Protein AF-A0A6M3IK78-F1 (afdb_monomer)

Foldseek 3Di:
DDPDDAPVRLVVVLVVLVVCQVVQVVPPVSNVVSVVVSVCSCCPVVVDDDPVRVQVVVQVVQLVVVQVVVVVVPLVVKDFCVVPPVVQVVQQQGIPSDQAREHEEEEQDDDDCVVSLVSHDPPVHFYWYWYWHCPPVPNDIDTDTDGDPVSVVVVVVVVD

pLDDT: mean 88.27, std 10.47, range [39.19, 98.5]

Sequence (160 aa):
MQLKLNHDEVVGLLESLKRDKDRLLKDSRSWRIVSSVIKKLETECLGRKTPGSRNRQKGHDWERQVVNEFKALGFKDAMSSRAGDRFKDSQGIDILNVPINVQCKRHHNFCSPVEPLKDMPLRGKVNVVFMKIDSVKQGVKEEYAILTTDHFYFMLKGML

Structure (mmCIF, N/CA/C/O backbone):
data_AF-A0A6M3IK78-F1
#
_entry.id   AF-A0A6M3IK78-F1
#
loop_
_atom_site.group_PDB
_atom_site.id
_atom_site.type_symbol
_atom_site.label_atom_id
_atom_site.label_alt_id
_atom_site.label_comp_id
_atom_site.label_asym_id
_atom_site.label_entity_id
_atom_site.label_seq_id
_atom_site.pdbx_PDB_ins_code
_atom_site.Cartn_x
_atom_site.Cartn_y
_atom_site.Cartn_z
_atom_site.occupancy
_atom_site.B_iso_or_equiv
_atom_site.auth_seq_id
_atom_site.auth_comp_id
_atom_site.auth_asym_id
_atom_site.auth_atom_id
_atom_site.pdbx_PDB_model_num
ATOM 1 N N . MET A 1 1 ? 2.146 -4.610 -48.716 1.00 39.19 1 MET A N 1
ATOM 2 C CA . MET A 1 1 ? 2.673 -5.887 -48.190 1.00 39.19 1 MET A CA 1
ATOM 3 C C . MET A 1 1 ? 3.286 -5.613 -46.817 1.00 39.19 1 MET A C 1
ATOM 5 O O . MET A 1 1 ? 4.357 -5.028 -46.759 1.00 39.19 1 MET A O 1
ATOM 9 N N . GLN A 1 2 ? 2.580 -5.890 -45.715 1.00 46.81 2 GLN A N 1
ATOM 10 C CA . GLN A 1 2 ? 3.173 -5.786 -44.372 1.00 46.81 2 GLN A CA 1
ATOM 11 C C . GLN A 1 2 ? 3.956 -7.075 -44.112 1.00 46.81 2 GLN A C 1
ATOM 13 O O . GLN A 1 2 ? 3.352 -8.139 -43.995 1.00 46.81 2 GLN A O 1
ATOM 18 N N . LEU A 1 3 ? 5.288 -6.988 -44.074 1.00 48.06 3 LEU A N 1
ATOM 19 C CA . LEU A 1 3 ? 6.147 -8.080 -43.617 1.00 48.06 3 LEU A CA 1
ATOM 20 C C . LEU A 1 3 ? 5.782 -8.394 -42.159 1.00 48.06 3 LEU A C 1
ATOM 22 O O . LEU A 1 3 ? 6.027 -7.582 -41.267 1.00 48.06 3 LEU A O 1
ATOM 26 N N . LYS A 1 4 ? 5.145 -9.544 -41.926 1.00 67.38 4 LYS A N 1
ATOM 27 C CA . LYS A 1 4 ? 4.940 -10.081 -40.579 1.00 67.38 4 LYS A CA 1
ATOM 28 C C . LYS A 1 4 ? 6.179 -10.893 -40.223 1.00 67.38 4 LYS A C 1
ATOM 30 O O . LYS A 1 4 ? 6.313 -12.017 -40.689 1.00 67.38 4 LYS A O 1
ATOM 35 N N . LEU A 1 5 ? 7.072 -10.296 -39.439 1.00 73.38 5 LEU A N 1
ATOM 36 C CA . LEU A 1 5 ? 8.182 -11.024 -38.826 1.00 73.38 5 LEU A CA 1
ATOM 37 C C . LEU A 1 5 ? 7.623 -12.073 -37.855 1.00 73.38 5 LEU A C 1
ATOM 39 O O . LEU A 1 5 ? 6.651 -11.801 -37.141 1.00 73.38 5 LEU A O 1
ATOM 43 N N . ASN A 1 6 ? 8.229 -13.255 -37.828 1.00 83.25 6 ASN A N 1
ATOM 44 C CA . ASN A 1 6 ? 7.932 -14.286 -36.840 1.00 83.25 6 ASN A CA 1
ATOM 45 C C . ASN A 1 6 ? 8.640 -13.995 -35.499 1.00 83.25 6 ASN A C 1
ATOM 47 O O . ASN A 1 6 ? 9.424 -13.052 -35.374 1.00 83.25 6 ASN A O 1
ATOM 51 N N . HIS A 1 7 ? 8.324 -14.779 -34.464 1.00 80.50 7 HIS A N 1
ATOM 52 C CA . HIS A 1 7 ? 8.829 -14.543 -33.109 1.00 80.50 7 HIS A CA 1
ATOM 53 C C . HIS A 1 7 ? 10.365 -14.548 -33.038 1.00 80.50 7 HIS A C 1
ATOM 55 O O . HIS A 1 7 ? 10.952 -13.628 -32.466 1.00 80.50 7 HIS A O 1
ATOM 61 N N . ASP A 1 8 ? 11.007 -15.534 -33.661 1.00 84.69 8 ASP A N 1
ATOM 62 C CA . ASP A 1 8 ? 12.460 -15.716 -33.610 1.00 84.69 8 ASP A CA 1
ATOM 63 C C . ASP A 1 8 ? 13.194 -14.613 -34.383 1.00 84.69 8 ASP A C 1
ATOM 65 O O . ASP A 1 8 ? 14.214 -14.095 -33.925 1.00 84.69 8 ASP A O 1
ATOM 69 N N . GLU A 1 9 ? 12.626 -14.163 -35.504 1.00 87.25 9 GLU A N 1
ATOM 70 C CA . GLU A 1 9 ? 13.130 -13.021 -36.275 1.00 87.25 9 GLU A CA 1
ATOM 71 C C . GLU A 1 9 ? 13.090 -11.719 -35.461 1.00 87.25 9 GLU A C 1
ATOM 73 O O . GLU A 1 9 ? 14.046 -10.937 -35.474 1.00 87.25 9 GLU A O 1
ATOM 78 N N . VAL A 1 10 ? 12.008 -11.488 -34.708 1.00 83.50 10 VAL A N 1
ATOM 79 C CA . VAL A 1 10 ? 11.889 -10.321 -33.818 1.00 83.50 10 VAL A CA 1
ATOM 80 C C . VAL A 1 10 ? 12.913 -10.388 -32.684 1.00 83.50 10 VAL A C 1
ATOM 82 O O . VAL A 1 10 ? 13.522 -9.367 -32.349 1.00 83.50 10 VAL A O 1
ATOM 85 N N . VAL A 1 11 ? 13.129 -11.569 -32.098 1.00 85.00 11 VAL A N 1
ATOM 86 C CA . VAL A 1 11 ? 14.129 -11.772 -31.040 1.00 85.00 11 VAL A CA 1
ATOM 87 C C . VAL A 1 11 ? 15.540 -11.507 -31.570 1.00 85.00 11 VAL A C 1
ATOM 89 O O . VAL A 1 11 ? 16.264 -10.703 -30.978 1.00 85.00 11 VAL A O 1
ATOM 92 N N . GLY A 1 12 ? 15.908 -12.084 -32.717 1.00 87.31 12 GLY A N 1
ATOM 93 C CA . GLY A 1 12 ? 17.224 -11.885 -33.330 1.00 87.31 12 GLY A CA 1
ATOM 94 C C . GLY A 1 12 ? 17.509 -10.420 -33.679 1.00 87.31 12 GLY A C 1
ATOM 95 O O . GLY A 1 12 ? 18.598 -9.905 -33.399 1.00 87.31 12 GLY A O 1
ATOM 96 N N . LEU A 1 13 ? 16.508 -9.706 -34.207 1.00 85.25 13 LEU A N 1
ATOM 97 C CA . LEU A 1 13 ? 16.609 -8.272 -34.484 1.00 85.25 13 LEU A CA 1
ATOM 98 C C . LEU A 1 13 ? 16.840 -7.462 -33.201 1.00 85.25 13 LEU A C 1
ATOM 100 O O . LEU A 1 13 ? 17.703 -6.583 -33.163 1.00 85.25 13 LEU A O 1
ATOM 104 N N . LEU A 1 14 ? 16.098 -7.766 -32.132 1.00 84.75 14 LEU A N 1
ATOM 105 C CA . LEU A 1 14 ? 16.243 -7.089 -30.843 1.00 84.75 14 LEU A CA 1
ATOM 106 C C . LEU A 1 14 ? 17.627 -7.291 -30.233 1.00 84.75 14 LEU A C 1
ATOM 108 O O . LEU A 1 14 ? 18.191 -6.344 -29.684 1.00 84.75 14 LEU A O 1
ATOM 112 N N . GLU A 1 15 ? 18.175 -8.500 -30.309 1.00 86.62 15 GLU A N 1
ATOM 113 C CA . GLU A 1 15 ? 19.523 -8.770 -29.820 1.00 86.62 15 GLU A CA 1
ATOM 114 C C . GLU A 1 15 ? 20.577 -8.006 -30.619 1.00 86.62 15 GLU A C 1
ATOM 116 O O . GLU A 1 15 ? 21.472 -7.409 -30.022 1.00 86.62 15 GLU A O 1
ATOM 121 N N . SER A 1 16 ? 20.440 -7.948 -31.947 1.00 87.12 16 SER A N 1
ATOM 122 C CA . SER A 1 16 ? 21.343 -7.163 -32.794 1.00 87.12 16 SER A CA 1
ATOM 123 C C . SER A 1 16 ? 21.313 -5.679 -32.435 1.00 87.12 16 SER A C 1
ATOM 125 O O . SER A 1 16 ? 22.355 -5.084 -32.170 1.00 87.12 16 SER A O 1
ATOM 127 N N . LEU A 1 17 ? 20.116 -5.097 -32.323 1.00 83.62 17 LEU A N 1
ATOM 128 C CA . LEU A 1 17 ? 19.945 -3.689 -31.958 1.00 83.62 17 LEU A CA 1
ATOM 129 C C . LEU A 1 17 ? 20.478 -3.374 -30.552 1.00 83.62 17 LEU A C 1
ATOM 131 O O . LEU A 1 17 ? 20.971 -2.273 -30.305 1.00 83.62 17 LEU A O 1
ATOM 135 N N . LYS A 1 18 ? 20.383 -4.327 -29.617 1.00 81.88 18 LYS A N 1
ATOM 136 C CA . LYS A 1 18 ? 20.926 -4.183 -28.258 1.00 81.88 18 LYS A CA 1
ATOM 137 C C . LYS A 1 18 ? 22.450 -4.267 -28.229 1.00 81.88 18 LYS A C 1
ATOM 139 O O . LYS A 1 18 ? 23.048 -3.533 -27.448 1.00 81.88 18 LYS A O 1
ATOM 144 N N . ARG A 1 19 ? 23.069 -5.105 -29.070 1.00 85.06 19 ARG A N 1
ATOM 145 C CA . ARG A 1 19 ? 24.535 -5.171 -29.222 1.00 85.06 19 ARG A CA 1
ATOM 146 C C . ARG A 1 19 ? 25.106 -3.865 -29.776 1.00 85.06 19 ARG A C 1
ATOM 148 O O . ARG A 1 19 ? 26.119 -3.388 -29.282 1.00 85.06 19 ARG A O 1
ATOM 155 N N . ASP A 1 20 ? 24.404 -3.236 -30.714 1.00 83.94 20 ASP A N 1
ATOM 156 C CA . ASP A 1 20 ? 24.828 -1.965 -31.319 1.00 83.94 20 ASP A CA 1
ATOM 157 C C . ASP A 1 20 ? 24.556 -0.728 -30.445 1.00 83.94 20 ASP A C 1
ATOM 159 O O . ASP A 1 20 ? 24.856 0.400 -30.847 1.00 83.94 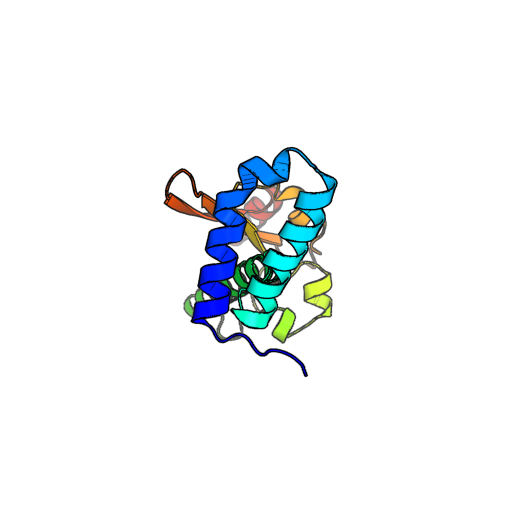20 ASP A O 1
ATOM 163 N N . LYS A 1 21 ? 24.008 -0.906 -29.235 1.00 80.50 21 LYS A N 1
ATOM 164 C CA . LYS A 1 21 ? 23.632 0.186 -28.326 1.00 80.50 21 LYS A CA 1
ATOM 165 C C . LYS A 1 21 ? 24.767 1.187 -28.112 1.00 80.50 21 LYS A C 1
ATOM 167 O O . LYS A 1 21 ? 24.538 2.384 -28.251 1.00 80.50 21 LYS A O 1
ATOM 172 N N . ASP A 1 22 ? 25.977 0.722 -27.817 1.00 75.19 22 ASP A N 1
ATOM 173 C CA . ASP A 1 22 ? 27.106 1.608 -27.497 1.00 75.19 22 ASP A CA 1
ATOM 174 C C . ASP A 1 22 ? 27.571 2.428 -28.710 1.00 75.19 22 ASP A C 1
ATOM 176 O O . ASP A 1 22 ? 28.006 3.573 -28.575 1.00 75.19 22 ASP A O 1
ATOM 180 N N . ARG A 1 23 ? 27.406 1.884 -29.923 1.00 77.94 23 ARG A N 1
ATOM 181 C CA . ARG A 1 23 ? 27.637 2.608 -31.179 1.00 77.94 23 ARG A CA 1
ATOM 182 C C . ARG A 1 23 ? 26.549 3.655 -31.422 1.00 77.94 23 ARG A C 1
ATOM 184 O O . ARG A 1 23 ? 26.864 4.773 -31.819 1.00 77.94 23 ARG A O 1
ATOM 191 N N . LEU A 1 24 ? 25.290 3.303 -31.170 1.00 71.94 24 LEU A N 1
ATOM 192 C CA . LEU A 1 24 ? 24.124 4.163 -31.388 1.00 71.94 24 LEU A CA 1
ATOM 193 C C . LEU A 1 24 ? 24.002 5.284 -30.350 1.00 71.94 24 LEU A C 1
ATOM 195 O O . LEU A 1 24 ? 23.483 6.347 -30.671 1.00 71.94 24 LEU A O 1
ATOM 199 N N . LEU A 1 25 ? 24.509 5.087 -29.130 1.00 73.19 25 LEU A N 1
ATOM 200 C CA . LEU A 1 25 ? 24.529 6.106 -28.075 1.00 73.19 25 LEU A CA 1
ATOM 201 C C . LEU A 1 25 ? 25.401 7.323 -28.419 1.00 73.19 25 LEU A C 1
ATOM 203 O O . LEU A 1 25 ? 25.168 8.399 -27.869 1.00 73.19 25 LEU A O 1
ATOM 207 N N . LYS A 1 26 ? 26.361 7.182 -29.345 1.00 75.06 26 LYS A N 1
ATOM 208 C CA . LYS A 1 26 ? 27.180 8.301 -29.847 1.00 75.06 26 LYS A CA 1
ATOM 209 C C . LYS A 1 26 ? 26.350 9.345 -30.601 1.00 75.06 26 LYS A C 1
ATOM 211 O O . LYS A 1 26 ? 26.735 10.508 -30.637 1.00 75.06 26 LYS A O 1
ATOM 216 N N . ASP A 1 27 ? 25.199 8.947 -31.149 1.00 80.62 27 ASP A N 1
ATOM 217 C CA . ASP A 1 27 ? 24.198 9.848 -31.714 1.00 80.62 27 ASP A CA 1
ATOM 218 C C . ASP A 1 27 ? 22.878 9.723 -30.940 1.00 80.62 27 ASP A C 1
ATOM 220 O O . ASP A 1 27 ? 22.037 8.847 -31.169 1.00 80.62 27 ASP A O 1
ATOM 224 N N . SER A 1 28 ? 22.675 10.679 -30.034 1.00 72.69 28 SER A N 1
ATOM 225 C CA . SER A 1 28 ? 21.487 10.782 -29.182 1.00 72.69 28 SER A CA 1
ATOM 226 C C . SER A 1 28 ? 20.159 10.730 -29.953 1.00 72.69 28 SER A C 1
ATOM 228 O O . SER A 1 28 ? 19.155 10.266 -29.403 1.00 72.69 28 SER A O 1
ATOM 230 N N . ARG A 1 29 ? 20.111 11.210 -31.206 1.00 80.44 29 ARG A N 1
ATOM 231 C CA . ARG A 1 29 ? 18.883 11.218 -32.016 1.00 80.44 29 ARG A CA 1
ATOM 232 C C . ARG A 1 29 ? 18.592 9.829 -32.576 1.00 80.44 29 ARG A C 1
ATOM 234 O O . ARG A 1 29 ? 17.461 9.355 -32.448 1.00 80.44 29 ARG A O 1
ATOM 241 N N . SER A 1 30 ? 19.612 9.163 -33.110 1.00 81.50 30 SER A N 1
ATOM 242 C CA . SER A 1 30 ? 19.521 7.784 -33.598 1.00 81.50 30 SER A CA 1
ATOM 243 C C . SER A 1 30 ? 19.123 6.813 -32.485 1.00 81.50 30 SER A C 1
ATOM 245 O O . SER A 1 30 ? 18.201 6.014 -32.661 1.00 81.50 30 SER A O 1
ATOM 247 N N . TRP A 1 31 ? 19.711 6.942 -31.290 1.00 82.88 31 TRP A N 1
ATOM 248 C CA . TRP A 1 31 ? 19.333 6.105 -30.149 1.00 82.88 31 TRP A CA 1
ATOM 249 C C . TRP A 1 31 ? 17.871 6.290 -29.712 1.00 82.88 31 TRP A C 1
ATOM 251 O O . TRP A 1 31 ? 17.202 5.308 -29.387 1.00 82.88 31 TRP A O 1
ATOM 261 N N . ARG A 1 32 ? 17.314 7.512 -29.729 1.00 83.12 32 ARG A N 1
ATOM 262 C CA . ARG A 1 32 ? 15.886 7.722 -29.402 1.00 83.12 32 ARG A CA 1
ATOM 263 C C . ARG A 1 32 ? 14.955 6.989 -30.364 1.00 83.12 32 ARG A C 1
ATOM 265 O O . ARG A 1 32 ? 13.972 6.396 -29.928 1.00 83.12 32 ARG A O 1
ATOM 272 N N . ILE A 1 33 ? 15.265 7.019 -31.658 1.00 84.75 33 ILE A N 1
ATOM 273 C CA . ILE A 1 33 ? 14.466 6.331 -32.677 1.00 84.75 33 ILE A CA 1
ATOM 274 C C . ILE A 1 33 ? 14.552 4.818 -32.454 1.00 84.75 33 ILE A C 1
ATOM 276 O O . ILE A 1 33 ? 13.522 4.157 -32.315 1.00 84.75 33 ILE A O 1
ATOM 280 N N . VAL A 1 34 ? 15.769 4.282 -32.327 1.00 84.31 34 VAL A N 1
ATOM 281 C CA . VAL A 1 34 ? 15.997 2.842 -32.140 1.00 84.31 34 VAL A CA 1
ATOM 282 C C . VAL A 1 34 ? 15.380 2.336 -30.835 1.00 84.31 34 VAL A C 1
ATOM 284 O O . VAL A 1 34 ? 14.696 1.317 -30.831 1.00 84.31 34 VAL A O 1
ATOM 287 N N . SER A 1 35 ? 15.542 3.062 -29.728 1.00 84.44 35 SER A N 1
ATOM 288 C CA . SER A 1 35 ? 14.942 2.693 -28.438 1.00 84.44 35 SER A CA 1
ATOM 289 C C . SER A 1 35 ? 13.409 2.688 -28.472 1.00 84.44 35 SER A C 1
ATOM 291 O O . SER A 1 35 ? 12.792 1.820 -27.852 1.00 84.44 35 SER A O 1
ATOM 293 N N . SER A 1 36 ? 12.784 3.591 -29.235 1.00 85.12 36 SER A N 1
ATOM 294 C CA . SER A 1 36 ? 11.335 3.578 -29.468 1.00 85.12 36 SER A CA 1
ATOM 295 C C . SER A 1 36 ? 10.891 2.332 -30.246 1.00 85.12 36 SER A C 1
ATOM 297 O O . SER A 1 36 ? 9.939 1.660 -29.847 1.00 85.12 36 SER A O 1
ATOM 299 N N . VAL A 1 37 ? 11.626 1.965 -31.305 1.00 85.12 37 VAL A N 1
ATOM 300 C CA . VAL A 1 37 ? 11.367 0.752 -32.103 1.00 85.12 37 VAL A CA 1
ATOM 301 C C . VAL A 1 37 ? 11.533 -0.514 -31.262 1.00 85.12 37 VAL A C 1
ATOM 303 O O . VAL A 1 37 ? 10.640 -1.358 -31.260 1.00 85.12 37 VAL A O 1
ATOM 306 N N . ILE A 1 38 ? 12.618 -0.623 -30.488 1.00 85.31 38 ILE A N 1
ATOM 307 C CA . ILE A 1 38 ? 12.849 -1.733 -29.549 1.00 85.31 38 ILE A CA 1
ATOM 308 C C . ILE A 1 38 ? 11.660 -1.874 -28.600 1.00 85.31 38 ILE A C 1
ATOM 310 O O . ILE A 1 38 ? 11.116 -2.965 -28.449 1.00 85.31 38 ILE A O 1
ATOM 314 N N . LYS A 1 39 ? 11.227 -0.767 -27.984 1.00 83.25 39 LYS A N 1
ATOM 315 C CA . LYS A 1 39 ? 10.108 -0.775 -27.039 1.00 83.25 39 LYS A CA 1
ATOM 316 C C . LYS A 1 39 ? 8.821 -1.260 -27.704 1.00 83.25 39 LYS A C 1
ATOM 318 O O . LYS A 1 39 ? 8.115 -2.061 -27.101 1.00 83.25 39 LYS A O 1
ATOM 323 N N . LYS A 1 40 ? 8.547 -0.811 -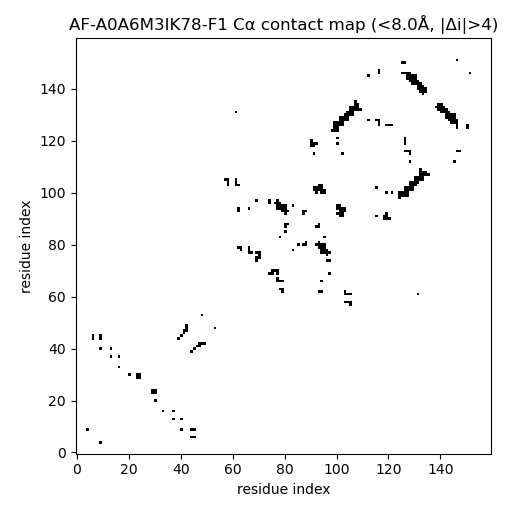28.934 1.00 84.50 40 LYS A N 1
ATOM 324 C CA . LYS A 1 40 ? 7.382 -1.230 -29.722 1.00 84.50 40 LYS A CA 1
ATOM 325 C C . LYS A 1 40 ? 7.412 -2.729 -30.030 1.00 84.50 40 LYS A C 1
ATOM 327 O O . LYS A 1 40 ? 6.427 -3.410 -29.765 1.00 84.50 40 LYS A O 1
ATOM 332 N N . LEU A 1 41 ? 8.546 -3.250 -30.507 1.00 84.06 41 LEU A N 1
ATOM 333 C CA . LEU A 1 41 ? 8.734 -4.683 -30.774 1.00 84.06 41 LEU A CA 1
ATOM 334 C C . LEU A 1 41 ? 8.550 -5.521 -29.502 1.00 84.06 41 LEU A C 1
ATOM 336 O O . LEU A 1 41 ? 7.847 -6.528 -29.507 1.00 84.06 41 LEU A O 1
ATOM 340 N N . GLU A 1 42 ? 9.128 -5.080 -28.385 1.00 83.81 42 GLU A N 1
ATOM 341 C CA . GLU A 1 42 ? 8.982 -5.765 -27.103 1.00 83.81 42 GLU A CA 1
ATOM 342 C C . GLU A 1 42 ? 7.522 -5.805 -26.628 1.00 83.81 42 GLU A C 1
ATOM 344 O O . GLU A 1 42 ? 7.072 -6.849 -26.159 1.00 83.81 42 GLU A O 1
ATOM 349 N N . THR A 1 43 ? 6.769 -4.708 -26.747 1.00 82.81 43 THR A N 1
ATOM 350 C CA . THR A 1 43 ? 5.382 -4.649 -26.258 1.00 82.81 43 THR A CA 1
ATOM 351 C C . THR A 1 43 ? 4.368 -5.287 -27.202 1.00 82.81 43 THR A C 1
ATOM 353 O O . THR A 1 43 ? 3.487 -6.001 -26.734 1.00 82.81 43 THR A O 1
ATOM 356 N N . GLU A 1 44 ? 4.465 -5.025 -28.507 1.00 82.44 44 GLU A N 1
ATOM 357 C CA . GLU A 1 44 ? 3.454 -5.428 -29.496 1.00 82.44 44 GLU A CA 1
ATOM 358 C C . GLU A 1 44 ? 3.729 -6.818 -30.075 1.00 82.44 44 GLU A C 1
ATOM 360 O O . GLU A 1 44 ? 2.796 -7.593 -30.259 1.00 82.44 44 GLU A O 1
ATOM 365 N N . CYS A 1 45 ? 4.997 -7.155 -30.336 1.00 80.81 45 CYS A N 1
ATOM 366 C CA . CYS A 1 45 ? 5.359 -8.420 -30.982 1.00 80.81 45 CYS A CA 1
ATOM 367 C C . CYS A 1 45 ? 5.705 -9.520 -29.970 1.00 80.81 45 CYS A C 1
ATOM 369 O O . CYS A 1 45 ? 5.416 -10.687 -30.216 1.00 80.81 45 CYS A O 1
ATOM 371 N N . LEU A 1 46 ? 6.303 -9.163 -28.826 1.00 78.94 46 LEU A N 1
ATOM 372 C CA . LEU A 1 46 ? 6.688 -10.122 -27.777 1.00 78.94 46 LEU A CA 1
ATOM 373 C C . LEU A 1 46 ? 5.764 -10.109 -26.550 1.00 78.94 46 LEU A C 1
ATOM 375 O O . LEU A 1 46 ? 6.016 -10.830 -25.584 1.00 78.94 46 LEU A O 1
ATOM 379 N N . GLY A 1 47 ? 4.729 -9.265 -26.539 1.00 79.75 47 GLY A N 1
ATOM 380 C CA . GLY A 1 47 ? 3.770 -9.181 -25.434 1.00 79.75 47 GLY A CA 1
ATOM 381 C C . GLY A 1 47 ? 4.371 -8.731 -24.095 1.00 79.75 47 GLY A C 1
ATOM 382 O O . GLY A 1 47 ? 3.773 -8.962 -23.038 1.00 79.75 47 GLY A O 1
ATOM 383 N N . ARG A 1 48 ? 5.555 -8.097 -24.080 1.00 82.00 48 ARG A N 1
ATOM 384 C CA . ARG A 1 48 ? 6.155 -7.607 -22.829 1.00 82.00 48 ARG A CA 1
ATOM 385 C C . ARG A 1 48 ? 5.320 -6.467 -22.255 1.00 82.00 48 ARG A C 1
ATOM 387 O O . ARG A 1 48 ? 5.017 -5.481 -22.921 1.00 82.00 48 ARG A O 1
ATOM 394 N N . LYS A 1 49 ? 5.017 -6.547 -20.958 1.00 80.00 49 LYS A N 1
ATOM 395 C CA . LYS A 1 49 ? 4.324 -5.470 -20.236 1.00 80.00 49 LYS A CA 1
ATOM 396 C C . LYS A 1 49 ? 5.221 -4.241 -20.083 1.00 80.00 49 LYS A C 1
ATOM 398 O O . LYS A 1 49 ? 6.384 -4.340 -19.677 1.00 80.00 49 LYS A O 1
ATOM 403 N N . THR A 1 50 ? 4.643 -3.059 -20.296 1.00 84.56 50 THR A N 1
ATOM 404 C CA . THR A 1 50 ? 5.316 -1.787 -20.005 1.00 84.56 50 THR A CA 1
ATOM 405 C C . THR A 1 50 ? 5.685 -1.689 -18.517 1.00 84.56 50 THR A C 1
ATOM 407 O O . THR A 1 50 ? 5.017 -2.297 -17.674 1.00 84.56 50 THR A O 1
ATOM 410 N N . PRO A 1 51 ? 6.723 -0.915 -18.140 1.00 81.62 51 PRO A N 1
ATOM 411 C CA . PRO A 1 51 ? 7.068 -0.703 -16.732 1.00 81.62 51 PRO A CA 1
ATOM 412 C C . PRO A 1 51 ? 5.877 -0.236 -15.880 1.00 81.62 51 PRO A C 1
ATOM 414 O O . PRO A 1 51 ? 5.663 -0.771 -14.797 1.00 81.62 51 PRO A O 1
ATOM 417 N N . GLY A 1 52 ? 5.049 0.677 -16.401 1.00 85.12 52 GLY A N 1
ATOM 418 C CA . GLY A 1 52 ? 3.837 1.142 -15.718 1.00 85.12 52 GLY A CA 1
ATOM 419 C C . GLY A 1 52 ? 2.814 0.027 -15.487 1.00 85.12 52 GLY A C 1
ATOM 420 O O . GLY A 1 52 ? 2.318 -0.127 -14.375 1.00 85.12 52 GLY A O 1
ATOM 421 N N . SER A 1 53 ? 2.555 -0.810 -16.500 1.00 88.00 53 SER A N 1
ATOM 422 C CA . SER A 1 53 ? 1.671 -1.978 -16.362 1.00 88.00 53 SER A CA 1
ATOM 423 C C . SER A 1 53 ? 2.201 -2.980 -15.331 1.00 88.00 53 SER A C 1
ATOM 425 O O . SER A 1 53 ? 1.438 -3.464 -14.496 1.00 88.00 53 SER A O 1
ATOM 427 N N . ARG A 1 54 ? 3.516 -3.245 -15.327 1.00 88.31 54 ARG A N 1
ATOM 428 C CA . ARG A 1 54 ? 4.154 -4.122 -14.331 1.00 88.31 54 ARG A CA 1
ATOM 429 C C . ARG A 1 54 ? 4.038 -3.563 -12.916 1.00 88.31 54 ARG A C 1
ATOM 431 O O . ARG A 1 54 ? 3.697 -4.311 -12.008 1.00 88.31 54 ARG A O 1
ATOM 438 N N . ASN A 1 55 ? 4.287 -2.269 -12.724 1.00 88.25 55 ASN A N 1
ATOM 439 C CA . ASN A 1 55 ? 4.185 -1.632 -11.409 1.00 88.25 55 ASN A CA 1
ATOM 440 C C . ASN A 1 55 ? 2.745 -1.630 -10.892 1.00 88.25 55 ASN A C 1
ATOM 442 O O . ASN A 1 55 ? 2.515 -1.962 -9.733 1.00 88.25 55 ASN A O 1
ATOM 446 N N . ARG A 1 56 ? 1.772 -1.350 -11.767 1.00 90.81 56 ARG A N 1
ATOM 447 C CA . ARG A 1 56 ? 0.349 -1.457 -11.432 1.00 90.81 56 ARG A CA 1
ATOM 448 C C . ARG A 1 56 ? -0.018 -2.880 -11.017 1.00 90.81 56 ARG A C 1
ATOM 450 O O . ARG A 1 56 ? -0.629 -3.060 -9.975 1.00 90.81 56 ARG A O 1
ATOM 457 N N . GLN A 1 57 ? 0.415 -3.887 -11.778 1.00 92.81 57 GLN A N 1
ATOM 458 C CA . GLN A 1 57 ? 0.177 -5.290 -11.431 1.00 92.81 57 GLN A CA 1
ATOM 459 C C . GLN A 1 57 ? 0.764 -5.647 -10.061 1.00 92.81 57 GLN A C 1
ATOM 461 O O . GLN A 1 57 ? 0.078 -6.258 -9.255 1.00 92.81 57 GLN A O 1
ATOM 466 N N . LYS A 1 58 ? 1.998 -5.217 -9.768 1.00 92.06 58 LYS A N 1
ATOM 467 C CA . LYS A 1 58 ? 2.630 -5.451 -8.462 1.00 92.06 58 LYS A CA 1
ATOM 468 C C . LYS A 1 58 ? 1.818 -4.874 -7.300 1.00 92.06 58 LYS A C 1
ATOM 470 O O . LYS A 1 58 ? 1.772 -5.514 -6.252 1.00 92.06 58 L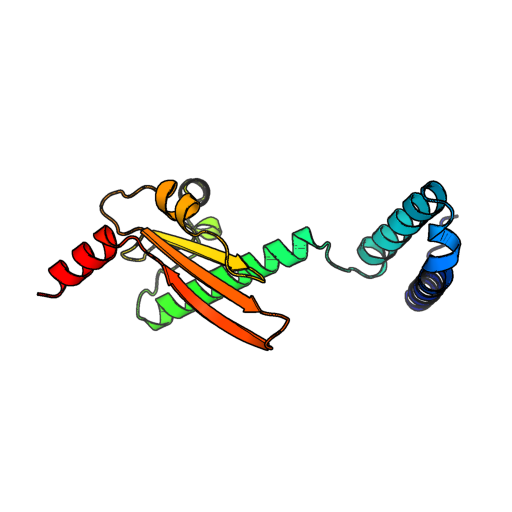YS A O 1
ATOM 475 N N . GLY A 1 59 ? 1.229 -3.689 -7.482 1.00 93.19 59 GLY A N 1
ATOM 476 C CA . GLY A 1 59 ? 0.326 -3.069 -6.509 1.00 93.19 59 GLY A CA 1
ATOM 477 C C . GLY A 1 59 ? -0.956 -3.880 -6.329 1.00 93.19 59 GLY A C 1
ATOM 478 O O . GLY A 1 59 ? -1.291 -4.245 -5.209 1.00 93.19 59 GLY A O 1
ATOM 479 N N . HIS A 1 60 ? -1.598 -4.274 -7.432 1.00 94.88 60 HIS A N 1
ATOM 480 C CA . HIS A 1 60 ? -2.799 -5.123 -7.415 1.00 94.88 60 HIS A CA 1
ATOM 481 C C . HIS A 1 60 ? -2.559 -6.462 -6.719 1.00 94.88 60 HIS A C 1
ATOM 483 O O . HIS A 1 60 ? -3.411 -6.944 -5.980 1.00 94.88 60 HIS A O 1
ATOM 489 N N . ASP A 1 61 ? -1.405 -7.076 -6.965 1.00 95.25 61 ASP A N 1
ATOM 490 C CA . ASP A 1 61 ? -1.040 -8.343 -6.340 1.00 95.25 61 ASP A CA 1
ATOM 491 C C . ASP A 1 61 ? -0.816 -8.174 -4.834 1.00 95.25 61 ASP A C 1
ATOM 493 O O . ASP A 1 61 ? -1.197 -9.053 -4.066 1.00 95.25 61 ASP A O 1
ATOM 497 N N . TRP A 1 62 ? -0.259 -7.034 -4.408 1.00 96.12 62 TRP A N 1
ATOM 498 C CA . TRP A 1 62 ? -0.117 -6.708 -2.989 1.00 96.12 62 TRP A CA 1
ATOM 499 C C . TRP A 1 62 ? -1.476 -6.505 -2.312 1.00 96.12 62 TRP A C 1
ATOM 501 O O . TRP A 1 62 ? -1.743 -7.137 -1.298 1.00 96.12 62 TRP A O 1
ATOM 511 N N . GLU A 1 63 ? -2.374 -5.722 -2.914 1.00 97.44 63 GLU A N 1
ATOM 512 C CA . GLU A 1 63 ? -3.743 -5.541 -2.406 1.00 97.44 63 GLU A CA 1
ATOM 513 C C . GLU A 1 63 ? -4.473 -6.882 -2.246 1.00 97.44 63 GLU A C 1
ATOM 515 O O . GLU A 1 63 ? -5.100 -7.133 -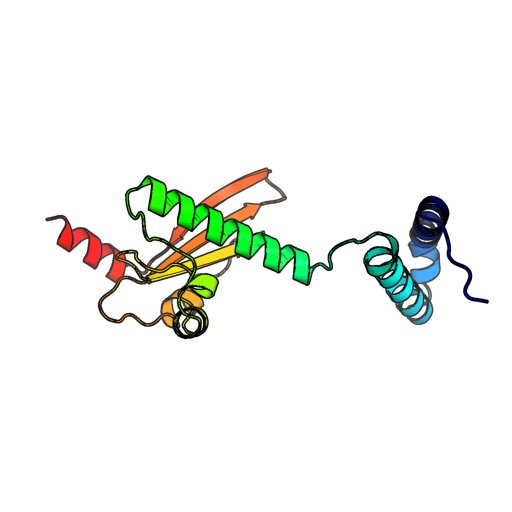1.221 1.00 97.44 63 GLU A O 1
ATOM 520 N N . ARG A 1 64 ? -4.365 -7.783 -3.233 1.00 97.25 64 ARG A N 1
ATOM 521 C CA . ARG A 1 64 ? -4.967 -9.126 -3.154 1.00 97.25 64 ARG A CA 1
ATOM 522 C C . ARG A 1 64 ? -4.375 -9.969 -2.032 1.00 97.25 64 ARG A C 1
ATOM 524 O O . ARG A 1 64 ? -5.124 -10.687 -1.375 1.00 97.25 64 ARG A O 1
ATOM 531 N N . GLN A 1 65 ? -3.058 -9.908 -1.840 1.00 97.56 65 GLN A N 1
ATOM 532 C CA . GLN A 1 65 ? -2.390 -10.611 -0.748 1.00 97.56 65 GLN A CA 1
ATOM 533 C C . GLN A 1 65 ? -2.958 -10.136 0.598 1.00 97.56 65 GLN A C 1
ATOM 535 O O . GLN A 1 65 ? -3.462 -10.960 1.356 1.00 97.56 65 GLN A O 1
ATOM 540 N N . VAL A 1 66 ? -3.009 -8.819 0.819 1.00 98.00 66 VAL A N 1
ATOM 541 C CA . VAL A 1 66 ? -3.558 -8.212 2.043 1.00 98.00 66 VAL A CA 1
ATOM 542 C C . VAL A 1 66 ? -5.035 -8.575 2.251 1.00 98.00 66 VAL A C 1
ATOM 544 O O . VAL A 1 66 ? -5.438 -8.915 3.359 1.00 98.00 66 VAL A O 1
ATOM 547 N N . VAL A 1 67 ? -5.861 -8.579 1.195 1.00 98.50 67 VAL A N 1
ATOM 548 C CA . VAL A 1 67 ? -7.258 -9.055 1.285 1.00 98.50 67 VAL A CA 1
ATOM 549 C C . VAL A 1 67 ? -7.322 -10.499 1.784 1.00 98.50 67 VAL A C 1
ATOM 551 O O . VAL A 1 67 ? -8.130 -10.809 2.657 1.00 98.50 67 VAL A O 1
ATOM 554 N N . ASN A 1 68 ? -6.494 -11.389 1.235 1.00 98.25 68 ASN A N 1
ATOM 555 C CA . ASN A 1 68 ? -6.488 -12.796 1.631 1.00 98.25 68 ASN A CA 1
ATOM 556 C C . ASN A 1 68 ? -6.008 -12.983 3.074 1.00 98.25 68 ASN A C 1
ATOM 558 O O . ASN A 1 68 ? -6.560 -13.817 3.786 1.00 98.25 68 ASN A O 1
ATOM 562 N N . GLU A 1 69 ? -5.037 -12.188 3.519 1.00 98.00 69 GLU A N 1
ATOM 563 C CA . GLU A 1 69 ? -4.582 -12.165 4.911 1.00 98.00 69 GLU A CA 1
ATOM 564 C C . GLU A 1 69 ? -5.707 -11.719 5.853 1.00 98.00 69 GLU A C 1
ATOM 566 O O . GLU A 1 69 ? -6.001 -12.412 6.825 1.00 98.00 69 GLU A O 1
ATOM 571 N N . PHE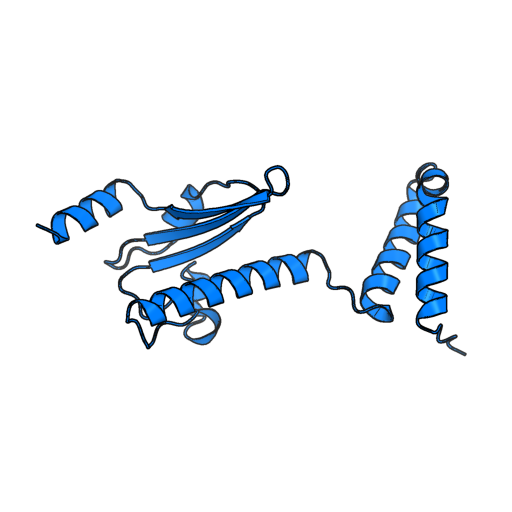 A 1 70 ? -6.432 -10.642 5.531 1.00 98.50 70 PHE A N 1
ATOM 572 C CA . PHE A 1 70 ? -7.610 -10.238 6.308 1.00 98.50 70 PHE A CA 1
ATOM 573 C C . PHE A 1 70 ? -8.695 -11.320 6.331 1.00 98.50 70 PHE A C 1
ATOM 575 O O . PHE A 1 70 ? -9.270 -11.594 7.386 1.00 98.50 70 PHE A O 1
ATOM 582 N N . LYS A 1 71 ? -8.955 -11.985 5.201 1.00 98.44 71 LYS A N 1
ATOM 583 C CA . L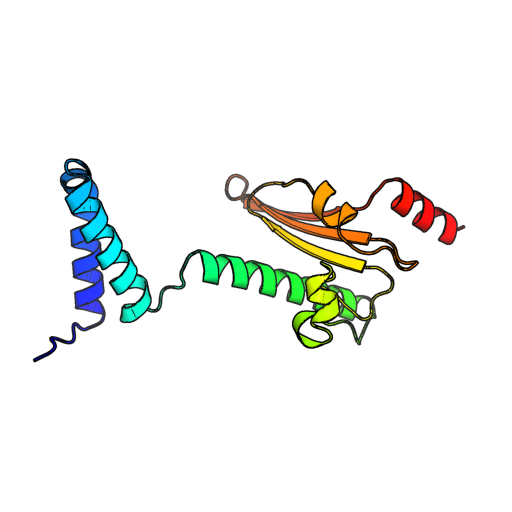YS A 1 71 ? -9.892 -13.118 5.162 1.00 98.44 71 LYS A CA 1
ATOM 584 C C . LYS A 1 71 ? -9.443 -14.263 6.063 1.00 98.44 71 LYS A C 1
ATOM 586 O O . LYS A 1 71 ? -10.277 -14.822 6.772 1.00 98.44 71 LYS A O 1
ATOM 591 N N . ALA A 1 72 ? -8.149 -14.583 6.070 1.00 98.25 72 ALA A N 1
ATOM 592 C CA . ALA A 1 72 ? -7.575 -15.608 6.940 1.00 98.25 72 ALA A CA 1
ATOM 593 C C . ALA A 1 72 ? -7.690 -15.242 8.430 1.00 98.25 72 ALA A C 1
ATOM 595 O O . ALA A 1 72 ? -7.905 -16.123 9.257 1.00 98.25 72 ALA A O 1
ATOM 596 N N . LEU A 1 73 ? -7.636 -13.949 8.765 1.00 97.81 73 LEU A N 1
ATOM 597 C CA . LEU A 1 73 ? -7.888 -13.427 10.114 1.00 97.81 73 LEU A CA 1
ATOM 598 C C . LEU A 1 73 ? -9.379 -13.403 10.506 1.00 97.81 73 LEU A C 1
ATOM 600 O O . LEU A 1 73 ? -9.708 -13.031 11.629 1.00 97.81 73 LEU A O 1
ATOM 604 N N . GLY A 1 74 ? -10.288 -13.791 9.606 1.00 98.25 74 GLY A N 1
ATOM 605 C CA . GLY A 1 74 ? -11.725 -13.898 9.875 1.00 98.25 74 GLY A CA 1
ATOM 606 C C . GLY A 1 74 ? -12.590 -12.807 9.238 1.00 98.25 74 GLY A C 1
ATOM 607 O O . GLY A 1 74 ? -13.816 -12.912 9.284 1.00 98.25 74 GLY A O 1
ATOM 608 N N . PHE A 1 75 ? -12.004 -11.807 8.572 1.00 98.06 75 PHE A N 1
ATOM 609 C CA . PHE A 1 75 ? -12.750 -10.782 7.831 1.00 98.06 75 PHE A CA 1
ATOM 610 C C . PHE A 1 75 ? -13.188 -11.323 6.462 1.00 98.06 75 PHE A C 1
ATOM 612 O O . PHE A 1 75 ? -12.630 -10.969 5.424 1.00 98.06 75 PHE A O 1
ATOM 619 N N . LYS A 1 76 ? -14.175 -12.228 6.449 1.00 97.31 76 LYS A N 1
ATOM 620 C CA . LYS A 1 76 ? -14.607 -12.978 5.248 1.00 97.31 76 LYS A CA 1
ATOM 621 C C . LYS A 1 76 ? -15.009 -12.079 4.074 1.00 97.31 76 LYS A C 1
ATOM 623 O O . LYS A 1 76 ? -14.718 -12.410 2.923 1.00 97.31 76 LYS A O 1
ATOM 628 N N . ASP A 1 77 ? -15.598 -10.928 4.384 1.00 97.69 77 ASP A N 1
ATOM 629 C CA . ASP A 1 77 ? -16.082 -9.956 3.402 1.00 97.69 77 ASP A CA 1
ATOM 630 C C . ASP A 1 77 ? -15.017 -8.932 2.982 1.00 97.69 77 ASP A C 1
ATOM 632 O O . ASP A 1 77 ? -15.319 -8.012 2.218 1.00 97.69 77 ASP A O 1
ATOM 636 N N . ALA A 1 78 ? -13.769 -9.067 3.454 1.00 98.25 78 ALA A N 1
ATOM 637 C CA . ALA A 1 78 ? -12.677 -8.190 3.048 1.00 98.25 78 ALA A CA 1
ATOM 638 C C . ALA A 1 78 ? -12.498 -8.218 1.524 1.00 98.25 78 ALA A C 1
ATOM 640 O O . ALA A 1 78 ? -12.500 -9.272 0.879 1.00 98.25 78 ALA A O 1
ATOM 641 N N . MET A 1 79 ? -12.335 -7.042 0.930 1.00 98.00 79 MET A N 1
ATOM 642 C CA . MET A 1 79 ? -12.179 -6.889 -0.516 1.00 98.00 79 MET A CA 1
ATOM 643 C C . MET A 1 79 ? -11.442 -5.597 -0.849 1.00 98.00 79 MET A C 1
ATOM 645 O O . MET A 1 79 ? -11.365 -4.696 -0.016 1.00 98.00 79 MET A O 1
ATOM 649 N N . SER A 1 80 ? -10.921 -5.482 -2.072 1.00 97.88 80 SER A N 1
ATOM 650 C CA . SER A 1 80 ? -10.331 -4.220 -2.512 1.00 97.88 80 SER A CA 1
ATOM 651 C C . SER A 1 80 ? -11.410 -3.189 -2.847 1.00 97.88 80 SER A C 1
ATOM 653 O O . SER A 1 80 ? -12.467 -3.518 -3.396 1.00 97.88 80 SER A O 1
ATOM 655 N N . SER A 1 81 ? -11.130 -1.919 -2.575 1.00 97.00 81 SER A N 1
ATOM 656 C CA . SER A 1 81 ? -12.015 -0.805 -2.920 1.00 97.00 81 SER A CA 1
ATOM 657 C C . SER A 1 81 ? -12.244 -0.688 -4.420 1.00 97.00 81 SER A C 1
ATOM 659 O O . SER A 1 81 ? -13.354 -0.403 -4.855 1.00 97.00 81 SER A O 1
ATOM 661 N N . ARG A 1 82 ? -11.260 -1.059 -5.240 1.00 92.44 82 ARG A N 1
ATOM 662 C CA . ARG A 1 82 ? -11.431 -1.133 -6.699 1.00 92.44 82 ARG A CA 1
ATOM 663 C C . ARG A 1 82 ? -12.549 -2.060 -7.153 1.00 92.44 82 ARG A C 1
ATOM 665 O O . ARG A 1 82 ? -13.133 -1.814 -8.208 1.00 92.44 82 ARG A O 1
ATOM 672 N N . ALA A 1 83 ? -12.809 -3.127 -6.400 1.00 92.69 83 ALA A N 1
ATOM 673 C CA . ALA A 1 83 ? -13.888 -4.061 -6.688 1.00 92.69 83 ALA A CA 1
ATOM 674 C C . ALA A 1 83 ? -15.213 -3.660 -6.016 1.00 92.69 83 ALA A C 1
ATOM 676 O O . ALA A 1 83 ? -16.265 -3.994 -6.551 1.00 92.69 83 ALA A O 1
ATOM 677 N N . GLY A 1 84 ? -15.168 -2.975 -4.867 1.00 93.12 84 GLY A N 1
ATOM 678 C CA . GLY A 1 84 ? -16.354 -2.714 -4.038 1.00 93.12 84 GLY A CA 1
ATOM 679 C C . GLY A 1 84 ? -16.876 -1.277 -4.061 1.00 93.12 84 GLY A C 1
ATOM 680 O O . GLY A 1 84 ? -18.078 -1.070 -4.171 1.00 93.12 84 GLY A O 1
ATOM 681 N N . ASP A 1 85 ? -15.995 -0.281 -3.968 1.00 95.38 85 ASP A N 1
ATOM 682 C CA . ASP A 1 85 ? -16.357 1.137 -3.875 1.00 95.38 85 ASP A CA 1
ATOM 683 C C . ASP A 1 85 ? -15.234 2.032 -4.436 1.00 95.38 85 ASP A C 1
ATOM 685 O O . ASP A 1 85 ? -14.214 2.291 -3.790 1.00 95.38 85 ASP A O 1
ATOM 689 N N . ARG A 1 86 ? -15.442 2.551 -5.654 1.00 94.38 86 ARG A N 1
ATOM 690 C CA . ARG A 1 86 ? -14.477 3.439 -6.328 1.00 94.38 86 ARG A CA 1
ATOM 691 C C . ARG A 1 86 ? -14.335 4.802 -5.657 1.00 94.38 86 ARG A C 1
ATOM 693 O O . ARG A 1 86 ? -13.300 5.444 -5.816 1.00 94.38 86 ARG A O 1
ATOM 700 N N . PHE A 1 87 ? -15.349 5.262 -4.924 1.00 95.25 87 PHE A N 1
ATOM 701 C CA . PHE A 1 87 ? -15.233 6.508 -4.176 1.00 95.25 87 PHE A CA 1
ATOM 702 C C . PHE A 1 87 ? -14.218 6.332 -3.043 1.00 95.25 87 PHE A C 1
ATOM 704 O O . PHE A 1 87 ? -13.359 7.187 -2.853 1.00 95.25 87 PHE A O 1
ATOM 711 N N . LYS A 1 88 ? -14.227 5.185 -2.359 1.00 94.75 88 LYS A N 1
ATOM 712 C CA . LYS A 1 88 ? -13.218 4.851 -1.340 1.00 94.75 88 LYS A CA 1
ATOM 713 C C . LYS A 1 88 ? -11.805 4.705 -1.909 1.00 94.75 88 LYS A C 1
ATOM 715 O O . LYS A 1 88 ? -10.874 5.222 -1.298 1.00 94.75 88 LYS A O 1
ATOM 720 N N . ASP A 1 89 ? -11.657 4.097 -3.088 1.00 94.19 89 ASP A N 1
ATOM 721 C CA . ASP A 1 89 ? -10.375 4.037 -3.821 1.00 94.19 89 ASP A CA 1
ATOM 722 C C . ASP A 1 89 ? -9.821 5.452 -4.071 1.00 94.19 89 ASP A C 1
ATOM 724 O O . ASP A 1 89 ? -8.659 5.730 -3.779 1.00 94.19 89 ASP A O 1
ATOM 728 N N . SER A 1 90 ? -10.679 6.397 -4.482 1.00 94.31 90 SER A N 1
ATOM 729 C CA . SER A 1 90 ? -10.279 7.801 -4.682 1.00 94.31 90 SER A CA 1
ATOM 730 C C . SER A 1 90 ? -9.843 8.527 -3.399 1.00 94.31 90 SER A C 1
ATOM 732 O O . SER A 1 90 ? -9.155 9.540 -3.474 1.00 94.31 90 SER A O 1
ATOM 734 N N . GLN A 1 91 ? -10.209 7.999 -2.227 1.00 95.44 91 GLN A N 1
ATOM 735 C CA . GLN A 1 91 ? -9.826 8.520 -0.911 1.00 95.44 91 GLN A CA 1
ATOM 736 C C . GLN A 1 91 ? -8.573 7.843 -0.332 1.00 95.44 91 GLN A C 1
ATOM 738 O O . GLN A 1 91 ? -8.267 8.036 0.844 1.00 95.44 91 GLN A O 1
ATOM 743 N N . GLY A 1 92 ? -7.881 7.008 -1.111 1.00 96.00 92 GLY A N 1
ATOM 744 C CA . GLY A 1 92 ? -6.708 6.275 -0.634 1.00 96.00 92 GLY A CA 1
ATOM 745 C C . GLY A 1 92 ? -7.040 5.097 0.288 1.00 96.00 92 GLY A C 1
ATOM 746 O O . GLY A 1 92 ? -6.192 4.625 1.037 1.00 96.00 92 GLY A O 1
ATOM 747 N N . ILE A 1 93 ? -8.279 4.604 0.271 1.00 97.44 93 ILE A N 1
ATOM 748 C CA . ILE A 1 93 ? -8.651 3.396 1.012 1.00 97.44 93 ILE A CA 1
ATOM 749 C C . ILE A 1 93 ? -8.659 2.242 0.018 1.00 97.44 93 ILE A C 1
ATOM 751 O O . ILE A 1 93 ? -9.553 2.162 -0.820 1.00 97.44 93 ILE A O 1
ATOM 755 N N . ASP A 1 94 ? -7.676 1.352 0.112 1.00 98.00 94 ASP A N 1
ATOM 756 C CA . ASP A 1 94 ? -7.492 0.220 -0.799 1.00 98.00 94 ASP A CA 1
ATOM 757 C C . ASP A 1 94 ? -8.251 -1.034 -0.347 1.00 98.00 94 ASP A C 1
ATOM 759 O O . ASP A 1 94 ? -8.692 -1.806 -1.196 1.00 98.00 94 ASP A O 1
ATOM 763 N N . ILE A 1 95 ? -8.437 -1.248 0.964 1.00 98.25 95 ILE A N 1
ATOM 764 C CA . ILE A 1 95 ? -9.139 -2.424 1.515 1.00 98.25 95 ILE A CA 1
ATOM 765 C C . ILE A 1 95 ? -10.411 -2.000 2.255 1.00 98.25 95 ILE A C 1
ATOM 767 O O . ILE A 1 95 ? -10.399 -1.080 3.073 1.00 98.25 95 ILE A O 1
ATOM 771 N N . LEU A 1 96 ? -11.512 -2.694 1.973 1.00 97.44 96 LEU A N 1
ATOM 772 C CA . LEU A 1 96 ? -12.835 -2.482 2.558 1.00 97.44 96 LEU A CA 1
ATOM 773 C C . LEU A 1 96 ? -13.237 -3.629 3.489 1.00 97.44 96 LEU A C 1
ATOM 775 O O . LEU A 1 96 ? -12.610 -4.686 3.504 1.00 97.44 96 LEU A O 1
ATOM 779 N N . ASN A 1 97 ? -14.328 -3.411 4.232 1.00 97.06 97 ASN A N 1
ATOM 780 C CA . ASN A 1 97 ? -14.950 -4.387 5.139 1.00 97.06 97 ASN A CA 1
ATOM 781 C C . ASN A 1 97 ? -14.006 -4.900 6.238 1.00 97.06 97 ASN A C 1
ATOM 783 O O . ASN A 1 97 ? -14.095 -6.036 6.693 1.00 97.06 97 ASN A O 1
ATOM 787 N N . VAL A 1 98 ? -13.113 -4.015 6.678 1.00 96.69 98 VAL A N 1
ATOM 788 C CA . VAL A 1 98 ? -12.183 -4.203 7.794 1.00 96.69 98 VAL A CA 1
ATOM 789 C C . VAL A 1 98 ? -12.338 -3.042 8.798 1.00 96.69 98 VAL A C 1
ATOM 791 O O . VAL A 1 98 ? -12.850 -1.967 8.437 1.00 96.69 98 VAL A O 1
ATOM 794 N N . PRO A 1 99 ? -11.956 -3.228 10.077 1.00 94.94 99 PRO A N 1
ATOM 795 C CA . PRO A 1 99 ? -12.209 -2.249 11.143 1.00 94.94 99 PRO A CA 1
ATOM 796 C C . PRO A 1 99 ? -11.346 -0.983 11.037 1.00 94.94 99 PRO A C 1
ATOM 798 O O . PRO A 1 99 ? -11.639 0.020 11.680 1.00 94.94 99 PRO A O 1
ATOM 801 N N . ILE A 1 100 ? -10.319 -1.004 10.191 1.00 96.25 100 ILE A N 1
ATOM 802 C CA . ILE A 1 100 ? -9.381 0.097 9.954 1.00 96.25 100 ILE A CA 1
ATOM 803 C C . ILE A 1 100 ? -9.482 0.592 8.508 1.00 96.25 100 ILE A C 1
ATOM 805 O O . ILE A 1 100 ? -10.029 -0.093 7.647 1.00 96.25 100 ILE A O 1
ATOM 809 N N . ASN A 1 101 ? -8.967 1.786 8.226 1.00 97.56 101 ASN A N 1
ATOM 810 C CA . ASN A 1 101 ? -8.727 2.214 6.852 1.00 97.56 101 ASN A CA 1
ATOM 811 C C . ASN A 1 101 ? -7.328 1.753 6.442 1.00 97.56 101 ASN A C 1
ATOM 813 O O . ASN A 1 101 ? -6.357 2.032 7.145 1.00 97.56 101 ASN A O 1
ATOM 817 N N . VAL A 1 102 ? -7.220 1.080 5.298 1.00 98.12 102 VAL A N 1
ATOM 818 C CA . VAL A 1 102 ? -5.954 0.513 4.818 1.00 98.12 102 VAL A CA 1
ATOM 819 C C . VAL A 1 102 ? -5.593 1.108 3.467 1.00 98.12 102 VAL A C 1
ATOM 821 O O . VAL A 1 102 ? -6.397 1.026 2.542 1.00 98.12 102 VAL A O 1
ATOM 824 N N . GLN A 1 103 ? -4.375 1.631 3.344 1.00 98.00 103 GLN A N 1
ATOM 825 C CA . GLN A 1 103 ? -3.732 1.927 2.062 1.00 98.00 103 GLN A CA 1
ATOM 826 C C . GLN A 1 103 ? -2.579 0.942 1.842 1.00 98.00 103 GLN A C 1
ATOM 828 O O . GLN A 1 103 ? -1.698 0.798 2.686 1.00 98.00 103 GLN A O 1
ATOM 833 N N . CYS A 1 104 ? -2.540 0.296 0.687 1.00 97.75 104 CYS A N 1
ATOM 834 C CA . CYS A 1 104 ? -1.494 -0.615 0.262 1.00 97.75 104 CYS A CA 1
ATOM 835 C C . CYS A 1 104 ? -0.438 0.129 -0.571 1.00 97.75 104 CYS A C 1
ATOM 837 O O . CYS A 1 104 ? -0.723 0.742 -1.601 1.00 97.75 104 CYS A O 1
ATOM 839 N N . LYS A 1 105 ? 0.830 0.033 -0.167 1.00 95.38 105 LYS A N 1
ATOM 840 C CA . LYS A 1 105 ? 1.977 0.558 -0.921 1.00 95.38 105 LYS A CA 1
ATOM 841 C C . LYS A 1 105 ? 3.007 -0.540 -1.136 1.00 95.38 105 LYS A C 1
ATOM 843 O O . LYS A 1 105 ? 3.342 -1.276 -0.217 1.00 95.38 105 LYS A O 1
ATOM 848 N N . ARG A 1 106 ? 3.537 -0.644 -2.355 1.00 94.56 106 ARG A N 1
ATOM 849 C CA . ARG A 1 106 ? 4.606 -1.590 -2.686 1.00 94.56 106 ARG A CA 1
ATOM 850 C C . ARG A 1 106 ? 5.715 -0.887 -3.444 1.00 94.56 106 ARG A C 1
ATOM 852 O O . ARG A 1 106 ? 5.480 -0.346 -4.524 1.00 94.56 106 ARG A O 1
ATOM 859 N N . HIS A 1 107 ? 6.920 -0.932 -2.894 1.00 90.62 107 HIS A N 1
ATOM 860 C CA . HIS A 1 107 ? 8.069 -0.203 -3.416 1.00 90.62 107 HIS A CA 1
ATOM 861 C C . HIS A 1 107 ? 9.337 -1.058 -3.395 1.00 90.62 107 HIS A C 1
ATOM 863 O O . HIS A 1 107 ? 9.410 -2.096 -2.748 1.00 90.62 107 HIS A O 1
ATOM 869 N N . HIS A 1 108 ? 10.344 -0.624 -4.151 1.00 88.50 108 HIS A N 1
ATOM 870 C CA . HIS A 1 108 ? 11.672 -1.244 -4.133 1.00 88.50 108 HIS A CA 1
ATOM 871 C C . HIS A 1 108 ? 12.537 -0.762 -2.964 1.00 88.50 108 HIS A C 1
ATOM 873 O O . HIS A 1 108 ? 13.425 -1.480 -2.526 1.00 88.50 108 HIS A O 1
ATOM 879 N N . ASN A 1 109 ? 12.260 0.446 -2.473 1.00 86.38 109 ASN A N 1
ATOM 880 C CA . ASN A 1 109 ? 12.913 1.069 -1.331 1.00 86.38 109 ASN A CA 1
ATOM 881 C C . ASN A 1 109 ? 11.830 1.625 -0.404 1.00 86.38 109 ASN A C 1
ATOM 883 O O . ASN A 1 109 ? 10.711 1.880 -0.859 1.00 86.38 109 ASN A O 1
ATOM 887 N N . PHE A 1 110 ? 12.185 1.874 0.854 1.00 88.06 110 PHE A N 1
ATOM 888 C CA . PHE A 1 110 ? 11.314 2.589 1.781 1.00 88.06 110 PHE A CA 1
ATOM 889 C C . PHE A 1 110 ? 10.945 3.968 1.214 1.00 88.06 110 PHE A C 1
ATOM 891 O O . PHE A 1 110 ? 11.801 4.682 0.686 1.00 88.06 110 PHE A O 1
ATOM 898 N N . CYS A 1 111 ? 9.671 4.338 1.313 1.00 87.56 111 CYS A N 1
ATOM 899 C CA . CYS A 1 111 ? 9.178 5.662 0.951 1.00 87.56 111 CYS A CA 1
ATOM 900 C C . CYS A 1 111 ? 8.387 6.260 2.114 1.00 87.56 111 CYS A C 1
ATOM 902 O O . CYS A 1 111 ? 7.889 5.527 2.962 1.00 87.56 111 CYS A O 1
ATOM 904 N N . SER A 1 112 ? 8.258 7.587 2.148 1.00 93.06 112 SER A N 1
ATOM 905 C CA . SER A 1 112 ? 7.498 8.269 3.198 1.00 93.06 112 SER A CA 1
ATOM 906 C C . SER A 1 112 ? 6.052 7.742 3.271 1.00 93.06 112 SER A C 1
ATOM 908 O O . SER A 1 112 ? 5.352 7.735 2.255 1.00 93.06 112 SER A O 1
ATOM 910 N N . PRO A 1 113 ? 5.588 7.297 4.453 1.00 93.69 113 PRO A N 1
ATOM 911 C CA . PRO A 1 113 ? 4.189 6.957 4.696 1.00 93.69 113 PRO A CA 1
ATOM 912 C C . PRO A 1 113 ? 3.361 8.173 5.147 1.00 93.69 113 PRO A C 1
ATOM 914 O O . PRO A 1 113 ? 2.156 8.042 5.346 1.00 93.69 113 PRO A O 1
ATOM 917 N N . VAL A 1 114 ? 3.986 9.345 5.326 1.00 94.38 114 VAL A N 1
ATOM 918 C CA . VAL A 1 114 ? 3.360 10.530 5.930 1.00 94.38 114 VAL A CA 1
ATOM 919 C C . VAL A 1 114 ? 2.226 11.070 5.067 1.00 94.38 114 VAL A C 1
ATOM 921 O O . VAL A 1 114 ? 1.144 11.326 5.587 1.00 94.38 114 VAL A O 1
ATOM 924 N N . GLU A 1 115 ? 2.458 11.242 3.768 1.00 94.25 115 GLU A N 1
ATOM 925 C CA . GLU A 1 115 ? 1.467 11.793 2.844 1.00 94.25 115 GLU A CA 1
ATOM 926 C C . GLU A 1 115 ? 0.240 10.872 2.738 1.00 94.25 115 GLU A C 1
ATOM 928 O O . GLU A 1 115 ? -0.857 11.341 3.036 1.00 94.25 115 GLU A O 1
ATOM 933 N N . PRO A 1 116 ? 0.385 9.550 2.478 1.00 94.62 116 PRO A N 1
ATOM 934 C CA . PRO A 1 116 ? -0.762 8.644 2.503 1.00 94.62 116 PRO A CA 1
ATOM 935 C C . PRO A 1 116 ? -1.555 8.683 3.817 1.00 94.62 116 PRO A C 1
ATOM 937 O O . PRO A 1 116 ? -2.780 8.715 3.791 1.00 94.62 116 PRO A O 1
ATOM 940 N N . LEU A 1 117 ? -0.881 8.715 4.973 1.00 96.31 117 LEU A N 1
ATOM 941 C CA . LEU A 1 117 ? -1.565 8.738 6.270 1.00 96.31 117 LEU A CA 1
ATOM 942 C C . LEU A 1 117 ? -2.366 10.026 6.507 1.00 96.31 117 LEU A C 1
ATOM 944 O O . LEU A 1 117 ? -3.405 9.964 7.168 1.00 96.31 117 LEU A O 1
ATOM 948 N N . LYS A 1 118 ? -1.889 11.167 5.988 1.00 94.44 118 LYS A N 1
ATOM 949 C CA . LYS A 1 118 ? -2.560 12.472 6.087 1.00 94.44 118 LYS A CA 1
ATOM 950 C C . LYS A 1 118 ? -3.763 12.588 5.154 1.00 94.44 118 LYS A C 1
ATOM 952 O O . LYS A 1 118 ? -4.765 13.179 5.547 1.00 94.44 118 LYS A O 1
ATOM 957 N N . ASP A 1 119 ? -3.660 12.031 3.951 1.00 94.56 119 ASP A N 1
ATOM 958 C CA . ASP A 1 119 ? -4.688 12.181 2.915 1.00 94.56 119 ASP A CA 1
ATOM 959 C C . ASP A 1 119 ? -5.887 11.242 3.133 1.00 94.56 119 ASP A C 1
ATOM 961 O O . ASP A 1 119 ? -7.010 11.539 2.717 1.00 94.56 119 ASP A O 1
ATOM 965 N N . MET A 1 120 ? -5.675 10.112 3.816 1.00 95.88 120 MET A N 1
ATOM 966 C CA . MET A 1 120 ? -6.740 9.160 4.132 1.00 95.88 120 MET A CA 1
ATOM 967 C C . MET A 1 120 ? -7.759 9.750 5.129 1.00 95.88 120 MET A C 1
ATOM 969 O O . MET A 1 120 ? -7.387 10.262 6.189 1.00 95.88 120 MET A O 1
ATOM 973 N N . PRO A 1 121 ? -9.073 9.613 4.885 1.00 94.25 121 PRO A N 1
ATOM 974 C CA . PRO A 1 121 ? -10.084 10.191 5.762 1.00 94.25 121 PRO A CA 1
ATOM 975 C C . PRO A 1 121 ? -10.250 9.367 7.048 1.00 94.25 121 PRO A C 1
ATOM 977 O O . PRO A 1 121 ? -10.549 8.180 6.982 1.00 94.25 121 PRO A O 1
ATOM 980 N N . LEU A 1 122 ? -10.167 10.004 8.221 1.00 85.00 122 LEU A N 1
ATOM 981 C CA . LEU A 1 122 ? -10.255 9.314 9.519 1.00 85.00 122 LEU A CA 1
ATOM 982 C C . LEU A 1 122 ? -11.611 8.627 9.747 1.00 85.00 122 LEU A C 1
ATOM 984 O O . LEU A 1 122 ? -11.654 7.441 10.036 1.00 85.00 122 LEU A O 1
ATOM 988 N N . ARG A 1 123 ? -12.739 9.337 9.584 1.00 84.25 123 ARG A N 1
ATOM 989 C CA . ARG A 1 123 ? -14.123 8.804 9.719 1.00 84.25 123 ARG A CA 1
ATOM 990 C C . ARG A 1 123 ? -14.333 7.830 10.902 1.00 84.25 123 ARG A C 1
ATOM 992 O O . ARG A 1 123 ? -15.050 6.842 10.763 1.00 84.25 123 ARG A O 1
ATOM 999 N N . GLY A 1 124 ? -13.701 8.099 12.047 1.00 84.62 124 GLY A N 1
ATOM 1000 C CA . GLY A 1 124 ? -13.796 7.257 13.249 1.00 84.62 124 GLY A CA 1
ATOM 1001 C C . GLY A 1 124 ? -13.036 5.926 13.176 1.00 84.62 124 GLY A C 1
ATOM 1002 O O . GLY A 1 124 ? -13.237 5.066 14.026 1.00 84.62 124 GLY A O 1
ATOM 1003 N N . LYS A 1 125 ? -12.173 5.744 12.175 1.00 91.25 125 LYS A N 1
ATOM 1004 C CA . LYS A 1 125 ? -11.292 4.591 12.003 1.00 91.25 125 LYS A CA 1
ATOM 1005 C C . LYS A 1 125 ? -9.831 5.020 12.072 1.00 91.25 125 LYS A C 1
ATOM 1007 O O . LYS A 1 125 ? -9.472 6.153 11.759 1.00 91.25 125 LYS A O 1
ATOM 1012 N N . VAL A 1 126 ? -8.981 4.068 12.436 1.00 95.38 126 VAL A N 1
ATOM 1013 C CA . VAL A 1 126 ? -7.528 4.220 12.363 1.00 95.38 126 VAL A CA 1
ATOM 1014 C C . VAL A 1 126 ? -7.072 4.055 10.914 1.00 95.38 126 VAL A C 1
ATOM 1016 O O . VAL A 1 126 ? -7.449 3.089 10.252 1.00 95.38 126 VAL A O 1
ATOM 1019 N N . ASN A 1 127 ? -6.246 4.986 10.437 1.00 97.38 127 ASN A N 1
ATOM 1020 C CA . ASN A 1 127 ? -5.548 4.857 9.158 1.00 97.38 127 ASN A CA 1
ATOM 1021 C C . ASN A 1 127 ? -4.254 4.064 9.340 1.00 97.38 127 ASN A C 1
ATOM 1023 O O . ASN A 1 127 ? -3.458 4.383 10.228 1.00 97.38 127 ASN A O 1
ATOM 1027 N N . VAL A 1 128 ? -4.037 3.086 8.461 1.00 98.00 128 VAL A N 1
ATOM 1028 C CA . VAL A 1 128 ? -2.825 2.268 8.407 1.00 98.00 128 VAL A CA 1
ATOM 1029 C C . VAL A 1 128 ? -2.345 2.152 6.962 1.00 98.00 128 VAL A C 1
ATOM 1031 O O . VAL A 1 128 ? -3.121 1.858 6.052 1.00 98.00 128 VAL A O 1
ATOM 1034 N N . VAL A 1 129 ? -1.044 2.334 6.752 1.00 98.12 129 VAL A N 1
ATOM 1035 C CA . VAL A 1 129 ? -0.375 2.041 5.483 1.00 98.12 129 VAL A CA 1
ATOM 1036 C C . VAL A 1 129 ? 0.289 0.675 5.583 1.00 98.12 129 VAL A C 1
ATOM 1038 O O . VAL A 1 129 ? 1.204 0.478 6.380 1.00 98.12 129 VAL A O 1
ATOM 1041 N N . PHE A 1 130 ? -0.156 -0.258 4.750 1.00 97.94 130 PHE A N 1
ATOM 1042 C CA . PHE A 1 130 ? 0.449 -1.571 4.573 1.00 97.94 130 PHE A CA 1
ATOM 1043 C C . PHE A 1 130 ? 1.517 -1.469 3.486 1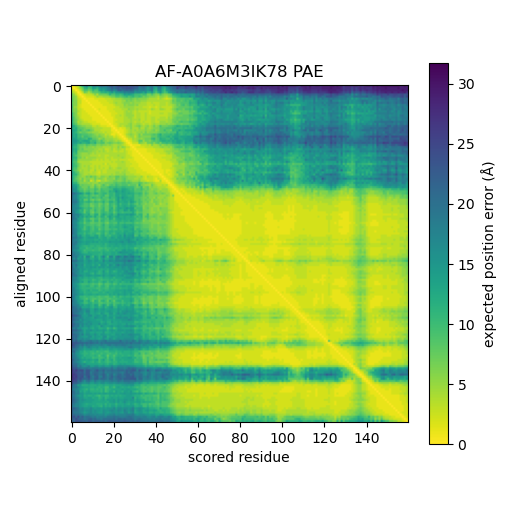.00 97.94 130 PHE A C 1
ATOM 1045 O O . PHE A 1 130 ? 1.207 -1.379 2.291 1.00 97.94 130 PHE A O 1
ATOM 1052 N N . MET A 1 131 ? 2.781 -1.443 3.902 1.00 96.50 131 MET A N 1
ATOM 1053 C CA . MET A 1 131 ? 3.923 -1.232 3.021 1.00 96.50 131 MET A CA 1
ATOM 1054 C C . MET A 1 131 ? 4.713 -2.518 2.814 1.00 96.50 131 MET A C 1
ATOM 1056 O O . MET A 1 131 ? 5.225 -3.085 3.772 1.00 96.50 131 MET A O 1
ATOM 1060 N N . LYS A 1 132 ? 4.881 -2.919 1.552 1.00 95.06 132 LYS A N 1
ATOM 1061 C CA . LYS A 1 132 ? 5.774 -4.006 1.145 1.00 95.06 132 LYS A CA 1
ATOM 1062 C C . LYS A 1 132 ? 7.006 -3.462 0.435 1.00 95.06 132 LYS A C 1
ATOM 1064 O O . LYS A 1 132 ? 6.881 -2.737 -0.559 1.00 95.06 132 LYS A O 1
ATOM 1069 N N . ILE A 1 133 ? 8.185 -3.836 0.917 1.00 92.44 133 ILE A N 1
ATOM 1070 C CA . ILE A 1 133 ? 9.472 -3.422 0.359 1.00 92.44 133 ILE A CA 1
ATOM 1071 C C . ILE A 1 133 ? 10.161 -4.633 -0.260 1.00 92.44 133 ILE A C 1
ATOM 1073 O O . ILE A 1 133 ? 10.526 -5.577 0.431 1.00 92.44 133 ILE A O 1
ATOM 1077 N N . ASP A 1 134 ? 10.348 -4.588 -1.580 1.00 86.31 134 ASP A N 1
ATOM 1078 C CA . ASP A 1 134 ? 11.108 -5.585 -2.335 1.00 86.31 134 ASP A CA 1
ATOM 1079 C C . ASP A 1 134 ? 12.530 -5.051 -2.592 1.00 86.31 134 ASP A C 1
ATOM 1081 O O . ASP A 1 134 ? 12.821 -4.521 -3.679 1.00 86.31 134 ASP A O 1
ATOM 1085 N N . SER A 1 135 ? 13.413 -5.167 -1.592 1.00 76.12 135 SER A N 1
ATOM 1086 C CA . SER A 1 135 ? 14.802 -4.708 -1.700 1.00 76.12 135 SER A CA 1
ATOM 1087 C C . SER A 1 135 ? 15.589 -5.614 -2.643 1.00 76.12 135 SER A C 1
ATOM 1089 O O . SER A 1 135 ? 15.961 -6.742 -2.316 1.00 76.12 135 SER A O 1
ATOM 1091 N N . VAL A 1 136 ? 15.885 -5.101 -3.840 1.00 66.19 136 VAL A N 1
ATOM 1092 C CA . VAL A 1 136 ? 16.633 -5.841 -4.873 1.00 66.19 136 VAL A CA 1
ATOM 1093 C C . VAL A 1 136 ? 18.061 -6.150 -4.415 1.00 66.19 136 VAL A C 1
ATOM 1095 O O . VAL A 1 136 ? 18.615 -7.176 -4.791 1.00 66.19 136 VAL A O 1
ATOM 1098 N N . LYS A 1 137 ? 18.660 -5.276 -3.596 1.00 61.44 137 LYS A N 1
ATOM 1099 C CA . LYS A 1 137 ? 20.062 -5.405 -3.168 1.00 61.44 137 LYS A CA 1
ATOM 1100 C C . LYS A 1 137 ? 20.273 -6.485 -2.114 1.00 61.44 137 LYS A C 1
ATOM 1102 O O . LYS A 1 137 ? 21.347 -7.067 -2.069 1.00 61.44 137 LYS A O 1
ATOM 1107 N N . GLN A 1 138 ? 19.279 -6.714 -1.262 1.00 59.47 138 GLN A N 1
ATOM 1108 C CA . GLN A 1 138 ? 19.411 -7.620 -0.122 1.00 59.47 138 GLN A CA 1
ATOM 1109 C C . GLN A 1 138 ? 18.608 -8.913 -0.303 1.00 59.47 138 GLN A C 1
ATOM 1111 O O . GLN A 1 138 ? 18.748 -9.827 0.498 1.00 59.47 138 GLN A O 1
ATOM 1116 N N . GLY A 1 139 ? 17.757 -9.005 -1.333 1.00 67.81 139 GLY A N 1
ATOM 1117 C CA . GLY A 1 139 ? 16.867 -10.155 -1.524 1.00 67.81 139 GLY A CA 1
ATOM 1118 C C . GLY A 1 139 ? 15.792 -10.283 -0.437 1.00 67.81 139 GLY A C 1
ATOM 1119 O O . GLY A 1 139 ? 15.069 -11.277 -0.407 1.00 67.81 139 GLY A O 1
ATOM 1120 N N . VAL A 1 140 ? 15.677 -9.283 0.441 1.00 62.00 140 VAL A N 1
ATOM 1121 C CA . VAL A 1 140 ? 14.744 -9.265 1.565 1.00 62.00 140 VAL A CA 1
ATOM 1122 C C . VAL A 1 140 ? 13.415 -8.671 1.108 1.00 62.00 140 VAL A C 1
ATOM 1124 O O . VAL A 1 140 ? 13.371 -7.673 0.379 1.00 62.00 140 VAL A O 1
ATOM 1127 N N . LYS A 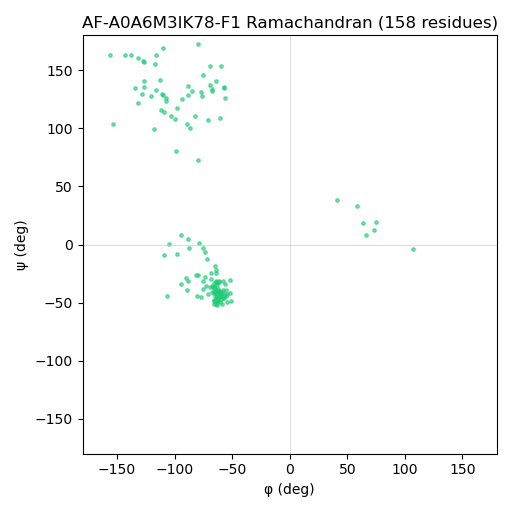1 141 ? 12.332 -9.317 1.541 1.00 80.75 141 LYS A N 1
ATOM 1128 C CA . LYS A 1 141 ? 10.967 -8.807 1.449 1.00 80.75 141 LYS A CA 1
ATOM 1129 C C . LYS A 1 141 ? 10.510 -8.462 2.853 1.00 80.75 141 LYS A C 1
ATOM 1131 O O . LYS A 1 141 ? 10.384 -9.358 3.681 1.00 80.75 141 LYS A O 1
ATOM 1136 N N . GLU A 1 142 ? 10.283 -7.182 3.094 1.00 88.81 142 GLU A N 1
ATOM 1137 C CA . GLU A 1 142 ? 9.813 -6.680 4.383 1.00 88.81 142 GLU A CA 1
ATOM 1138 C C . GLU A 1 142 ? 8.398 -6.139 4.223 1.00 88.81 142 GLU A C 1
ATOM 1140 O O . GLU A 1 142 ? 8.059 -5.537 3.198 1.00 88.81 142 GLU A O 1
ATOM 1145 N N . GLU A 1 143 ? 7.567 -6.373 5.232 1.00 93.81 143 GLU A N 1
ATOM 1146 C CA . GLU A 1 143 ? 6.179 -5.931 5.267 1.00 93.81 143 GLU A CA 1
ATOM 1147 C C . GLU A 1 143 ? 5.933 -5.182 6.578 1.00 93.81 143 GLU A C 1
ATOM 1149 O O . GLU A 1 143 ? 6.274 -5.661 7.658 1.00 93.81 143 GLU A O 1
ATOM 1154 N N . TYR A 1 144 ? 5.362 -3.984 6.471 1.00 95.44 144 TYR A N 1
ATOM 1155 C CA . TYR A 1 144 ? 5.116 -3.085 7.593 1.00 95.44 144 TYR A CA 1
ATOM 1156 C C . TYR A 1 144 ? 3.652 -2.664 7.625 1.00 95.44 144 TYR A C 1
ATOM 1158 O O . TYR A 1 144 ? 3.075 -2.324 6.590 1.00 95.44 144 TYR A O 1
ATOM 1166 N N . ALA A 1 145 ? 3.088 -2.590 8.827 1.00 97.06 145 ALA A N 1
ATOM 1167 C CA . ALA A 1 145 ? 1.865 -1.850 9.107 1.00 97.06 145 ALA A CA 1
ATOM 1168 C C . ALA A 1 145 ? 2.253 -0.541 9.803 1.00 97.06 145 ALA A C 1
ATOM 1170 O O . ALA A 1 145 ? 2.746 -0.550 10.929 1.00 97.06 145 ALA A O 1
ATOM 1171 N N . ILE A 1 146 ? 2.083 0.582 9.108 1.00 97.50 146 ILE A N 1
ATOM 1172 C CA . ILE A 1 146 ? 2.541 1.895 9.568 1.00 97.50 146 ILE A CA 1
ATOM 1173 C C . ILE A 1 146 ? 1.332 2.760 9.909 1.00 97.50 146 ILE A C 1
ATOM 1175 O O . ILE A 1 146 ? 0.424 2.918 9.096 1.00 97.50 146 ILE A O 1
ATOM 1179 N N . LEU A 1 147 ? 1.342 3.355 11.095 1.00 97.25 147 LEU A N 1
ATOM 1180 C CA . LEU A 1 147 ? 0.315 4.258 11.602 1.00 97.25 147 LEU A CA 1
ATOM 1181 C C . LEU A 1 147 ? 0.962 5.376 12.422 1.00 97.25 147 LEU A C 1
ATOM 1183 O O . LEU A 1 147 ? 2.122 5.273 12.822 1.00 97.25 147 LEU A O 1
ATOM 1187 N N . THR A 1 148 ? 0.221 6.456 12.660 1.00 96.12 148 THR A N 1
ATOM 1188 C CA . THR A 1 148 ? 0.682 7.528 13.545 1.00 96.12 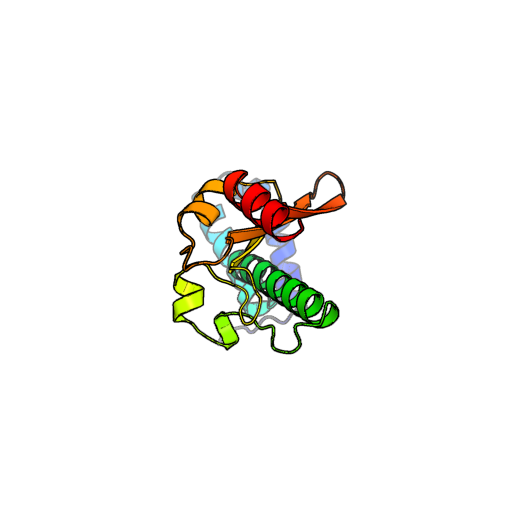148 THR A CA 1
ATOM 1189 C C . THR A 1 148 ? 0.714 7.050 14.994 1.00 96.12 148 THR A C 1
ATOM 1191 O O . THR A 1 148 ? -0.057 6.175 15.396 1.00 96.12 148 THR A O 1
ATOM 1194 N N . THR A 1 149 ? 1.576 7.666 15.799 1.00 95.94 149 THR A N 1
ATOM 1195 C CA . THR A 1 149 ? 1.668 7.386 17.236 1.00 95.94 149 THR A CA 1
ATOM 1196 C C . THR A 1 149 ? 0.320 7.574 17.942 1.00 95.94 149 THR A C 1
ATOM 1198 O O . THR A 1 149 ? -0.064 6.742 18.760 1.00 95.94 149 THR A O 1
ATOM 1201 N N . ASP A 1 150 ? -0.448 8.600 17.566 1.00 93.62 150 ASP A N 1
ATOM 1202 C CA . ASP A 1 150 ? -1.778 8.853 18.132 1.00 93.62 150 ASP A CA 1
ATOM 1203 C C . ASP A 1 150 ? -2.753 7.705 17.854 1.00 93.62 150 ASP A C 1
ATOM 1205 O O . ASP A 1 150 ? -3.456 7.246 18.755 1.00 93.62 150 ASP A O 1
ATOM 1209 N N . HIS A 1 151 ? -2.769 7.190 16.621 1.00 93.81 151 HIS A N 1
ATOM 1210 C CA . HIS A 1 151 ? -3.585 6.030 16.274 1.00 93.81 151 HIS A CA 1
ATOM 1211 C C . HIS A 1 151 ? -3.127 4.765 16.997 1.00 93.81 151 HIS A C 1
ATOM 1213 O O . HIS A 1 151 ? -3.964 3.972 17.424 1.00 93.81 151 HIS A O 1
ATOM 1219 N N . PHE A 1 152 ? -1.818 4.584 17.164 1.00 95.12 152 PHE A N 1
ATOM 1220 C CA . PHE A 1 152 ? -1.280 3.456 17.912 1.00 95.12 152 PHE A CA 1
ATOM 1221 C C . PHE A 1 152 ? -1.732 3.488 19.378 1.00 95.12 152 PHE A C 1
ATOM 1223 O O . PHE A 1 152 ? -2.259 2.498 19.886 1.00 95.12 152 PHE A O 1
ATOM 1230 N N . TYR A 1 153 ? -1.625 4.639 20.047 1.00 94.81 153 TYR A N 1
ATOM 1231 C CA . TYR A 1 153 ? -2.110 4.788 21.421 1.00 94.81 153 TYR A CA 1
ATOM 1232 C C . TYR A 1 153 ? -3.629 4.666 21.535 1.00 94.81 153 TYR A C 1
ATOM 1234 O O . TYR A 1 153 ? -4.118 4.104 22.515 1.00 94.81 153 TYR A O 1
ATOM 1242 N N . PHE A 1 154 ? -4.383 5.148 20.545 1.00 90.88 154 PHE A N 1
ATOM 1243 C CA . PHE A 1 154 ? -5.827 4.932 20.486 1.00 90.88 154 PHE A CA 1
ATOM 1244 C C . PHE A 1 154 ? -6.172 3.436 20.447 1.00 90.88 154 PHE A C 1
ATOM 1246 O O . PHE A 1 154 ? -7.034 2.995 21.203 1.00 90.88 154 PHE A O 1
ATOM 1253 N N . MET A 1 155 ? -5.462 2.645 19.635 1.00 90.19 155 MET A N 1
ATOM 1254 C CA . MET A 1 155 ? -5.650 1.192 19.588 1.00 90.19 155 MET A CA 1
ATOM 1255 C C . MET A 1 155 ? -5.311 0.519 20.919 1.00 90.19 155 MET A C 1
ATOM 1257 O O . MET A 1 155 ? -6.091 -0.305 21.383 1.00 90.19 155 MET A O 1
ATOM 1261 N N . LEU A 1 156 ? -4.190 0.888 21.550 1.00 92.56 156 LEU A N 1
ATOM 1262 C CA . LEU A 1 156 ? -3.791 0.316 22.841 1.00 92.56 156 LEU A CA 1
ATOM 1263 C C . LEU A 1 156 ? -4.815 0.587 23.945 1.00 92.56 156 LEU A C 1
ATOM 1265 O O . LEU A 1 156 ? -5.103 -0.302 24.738 1.00 92.56 156 LEU A O 1
ATOM 1269 N N . LYS A 1 157 ? -5.402 1.789 23.987 1.00 91.19 157 LYS A N 1
ATOM 1270 C CA . LYS A 1 157 ? -6.447 2.115 24.970 1.00 91.19 157 LYS A CA 1
ATOM 1271 C C . LYS A 1 157 ? -7.688 1.240 24.829 1.00 91.19 157 LYS A C 1
ATOM 1273 O O . LYS A 1 157 ? -8.321 0.958 25.832 1.00 91.19 157 LYS A O 1
ATOM 1278 N N . GLY A 1 158 ? -8.029 0.818 23.612 1.00 82.00 158 GLY A N 1
ATOM 1279 C CA . GLY A 1 158 ? -9.152 -0.092 23.375 1.00 82.00 158 GLY A CA 1
ATOM 1280 C C . GLY A 1 158 ? -8.888 -1.545 23.783 1.00 82.00 158 GLY A C 1
ATOM 1281 O O . GLY A 1 158 ? -9.801 -2.359 23.688 1.00 82.00 158 GLY A O 1
ATOM 1282 N N . MET A 1 159 ? -7.658 -1.885 24.184 1.00 84.12 159 MET A N 1
ATOM 1283 C CA . MET A 1 159 ? -7.274 -3.224 24.651 1.00 84.12 159 MET A CA 1
ATOM 1284 C C . MET A 1 159 ? -7.257 -3.354 26.181 1.00 84.12 159 MET A C 1
ATOM 1286 O O . MET A 1 159 ? -7.051 -4.460 26.678 1.00 84.12 159 MET A O 1
ATOM 1290 N N . LEU A 1 160 ? -7.417 -2.242 26.906 1.00 72.31 160 LEU A N 1
ATOM 1291 C CA . LEU A 1 160 ? -7.507 -2.187 28.368 1.00 72.31 160 LEU A CA 1
ATOM 1292 C C . LEU A 1 160 ? -8.970 -2.268 28.809 1.00 72.31 160 LEU A C 1
ATOM 1294 O O . LEU A 1 160 ? -9.217 -2.937 29.835 1.00 72.31 160 LEU A O 1
#

Secondary structure (DSSP, 8-state):
------HHHHHHHHHHHHHTHHHHTTSHHHHHHHHHHHHHIIIIIS-PPPHHHHHHHHHHHHHHHHHHHHHHTT-TT-EEHHHH-HHHHHTT--EESSSSEEEEEEESS----HHHHHHS--TTS-EEEEEEEE-TTT--EEEEEE--HHHHHHHHHTT-

Mean predicted aligned error: 8.44 Å

Nearest PDB structures (foldseek):
  3h4r-assembly1_A  TM=5.593E-01  e=3.635E+00  Escherichia coli K-12
  4nfz-assembly1_A  TM=3.838E-01  e=1.369E+00  Influenza A virus (A/little yellow-shouldered bat/Guatemala/060/2010(H17N10))

Organism: NCBI:txid1070528

Solvent-accessible surface area (backbone atoms only — not comparable to full-atom values): 9136 Å² total; per-residue (Å²): 135,84,84,78,74,52,70,67,57,52,51,55,50,50,52,52,58,58,70,44,40,75,68,35,57,77,39,67,67,60,33,54,56,51,52,52,51,50,52,47,46,39,38,73,73,66,64,44,73,50,71,68,58,49,53,51,48,54,42,54,53,49,48,52,50,52,31,51,51,41,32,74,76,63,34,74,73,33,35,46,10,84,81,76,37,60,71,44,38,77,42,53,26,40,44,38,70,57,88,44,40,29,28,72,47,70,39,57,56,93,70,86,62,61,63,64,58,69,64,35,77,52,92,94,32,48,59,33,39,41,36,37,30,50,30,80,90,74,76,46,76,48,78,44,82,45,60,52,71,68,51,51,52,53,55,57,61,76,74,112

Radius of gyration: 22.34 Å; Cα contacts (8 Å, |Δi|>4): 185; chains: 1; bounding box: 44×28×77 Å